Protein AF-A0A1X0YF39-F1 (afdb_monomer_lite)

Foldseek 3Di:
DVLVVVLVVVLVVCVVVVPPLSDWDAPDDVDTQQRVLSLVVVLHCLLCVLLVHSRLLSCLLRVVVVCVVPPPPDDDDPLLNVLSSVSSVLSSVQSVVCVVVVHNVSNNCSSPDPVCVVSSVVSNVSSVD

Sequence (129 aa):
MEIAMGLEYWTKINREEGKAWAKPKILRKKTFEPLPMAVGRFVGPAFTDYVGDLLKWSEKFWDAYNNLKHSPNFEYDSSDISILADSGALLLQGALLNRIAQNKSLMIELCDSHRTQRLKASVQDLLNR

Organism: Mycobacterium simiae (NCBI:txid1784)

Radius of gyration: 14.24 Å; chains: 1; bounding box: 39×26×34 Å

pLDDT: mean 95.2, std 3.17, range [82.06, 98.31]

Secondary structure (DSSP, 8-state):
-HHHHHHHHHHHHHHHTT-GGGSPPEEETTEEPPHHHHHHHHH-HHHHHHHS-HHHHHHHHHHHHHHHHH-TT----HHHHHHHHHHHHHHHHHHHHHHHHTSSHHHHHHHH-TTTHHHHHHHHHHHH-

Structure (mmCIF, N/CA/C/O backbone):
data_AF-A0A1X0YF39-F1
#
_entry.id   AF-A0A1X0YF39-F1
#
loop_
_atom_site.group_PDB
_atom_site.id
_atom_site.type_symbol
_atom_site.label_atom_id
_atom_site.label_alt_id
_atom_site.label_comp_id
_atom_site.label_asym_id
_atom_site.label_entity_id
_atom_site.label_seq_id
_atom_site.pdbx_PDB_ins_code
_atom_site.Cartn_x
_atom_site.Cartn_y
_atom_site.Cartn_z
_atom_site.occupancy
_atom_site.B_iso_or_equiv
_atom_site.auth_seq_id
_atom_site.auth_comp_id
_atom_site.auth_asym_id
_atom_site.auth_atom_id
_atom_site.pdbx_PDB_model_num
ATOM 1 N N . MET A 1 1 ? 4.138 9.135 -9.079 1.00 82.06 1 MET A N 1
ATOM 2 C CA . MET A 1 1 ? 4.564 8.793 -7.688 1.00 82.06 1 MET A CA 1
ATOM 3 C C . MET A 1 1 ? 4.100 9.821 -6.653 1.00 82.06 1 MET A C 1
ATOM 5 O O . MET A 1 1 ? 4.392 9.669 -5.472 1.00 82.06 1 MET A O 1
ATOM 9 N N . GLU A 1 2 ? 3.303 10.819 -7.042 1.00 88.06 2 GLU A N 1
ATOM 10 C CA . GLU A 1 2 ? 2.712 11.818 -6.141 1.00 88.06 2 GLU A CA 1
ATOM 11 C C . GLU A 1 2 ? 1.869 11.171 -5.029 1.00 88.06 2 GLU A C 1
ATOM 13 O O . GLU A 1 2 ? 1.786 11.680 -3.914 1.00 88.06 2 GLU A O 1
ATOM 18 N N . ILE A 1 3 ? 1.301 9.993 -5.297 1.00 94.38 3 ILE A N 1
ATOM 19 C CA . ILE A 1 3 ? 0.542 9.208 -4.322 1.00 94.38 3 ILE A CA 1
ATOM 20 C C . ILE A 1 3 ? 1.368 8.835 -3.085 1.00 94.38 3 ILE A C 1
ATOM 22 O O . ILE A 1 3 ? 0.833 8.826 -1.977 1.00 94.38 3 ILE A O 1
ATOM 26 N N . ALA A 1 4 ? 2.669 8.572 -3.240 1.00 94.06 4 ALA A N 1
ATOM 27 C CA . ALA A 1 4 ? 3.546 8.269 -2.112 1.00 94.06 4 ALA A CA 1
ATOM 28 C C . ALA A 1 4 ? 3.649 9.461 -1.149 1.00 94.06 4 ALA A C 1
ATOM 30 O O . ALA A 1 4 ? 3.558 9.277 0.063 1.00 94.06 4 ALA A O 1
ATOM 31 N N . MET A 1 5 ? 3.726 10.685 -1.687 1.00 94.81 5 MET A N 1
ATOM 32 C CA . MET A 1 5 ? 3.643 11.907 -0.882 1.00 94.81 5 MET A CA 1
ATOM 33 C C . MET A 1 5 ? 2.282 12.027 -0.200 1.00 94.81 5 MET A C 1
ATOM 35 O O . MET A 1 5 ? 2.216 12.346 0.983 1.00 94.81 5 MET A O 1
ATOM 39 N N . GLY A 1 6 ? 1.191 11.743 -0.918 1.00 95.38 6 GLY A N 1
ATOM 40 C CA . GLY A 1 6 ? -0.155 11.731 -0.340 1.00 95.38 6 GLY A CA 1
ATOM 41 C C . GLY A 1 6 ? -0.265 10.790 0.865 1.00 95.38 6 GLY A C 1
ATOM 42 O O . GLY A 1 6 ? -0.751 11.194 1.922 1.00 95.38 6 GLY A O 1
ATOM 43 N N . LEU A 1 7 ? 0.254 9.565 0.740 1.00 96.06 7 LEU A N 1
ATOM 44 C CA . LEU A 1 7 ? 0.335 8.591 1.833 1.00 96.06 7 LEU A CA 1
ATOM 45 C C . LEU A 1 7 ? 1.218 9.088 2.986 1.00 96.06 7 LEU A C 1
ATOM 47 O O . LEU A 1 7 ? 0.830 8.939 4.147 1.00 96.06 7 LEU A O 1
ATOM 51 N N . GLU A 1 8 ? 2.371 9.691 2.685 1.00 95.44 8 GLU A N 1
ATOM 52 C CA . GLU A 1 8 ? 3.290 10.259 3.677 1.00 95.44 8 GLU A CA 1
ATOM 53 C C . GLU A 1 8 ? 2.606 11.347 4.514 1.00 95.44 8 GLU A C 1
ATOM 55 O O . GLU A 1 8 ? 2.529 11.229 5.742 1.00 95.44 8 GLU A O 1
ATOM 60 N N . TYR A 1 9 ? 2.043 12.366 3.857 1.00 95.81 9 TYR A N 1
ATOM 61 C CA . TYR A 1 9 ? 1.336 13.463 4.516 1.00 95.81 9 TYR A CA 1
ATOM 62 C C . TYR A 1 9 ? 0.135 12.962 5.310 1.00 95.81 9 TYR A C 1
ATOM 64 O O . TYR A 1 9 ? -0.030 13.316 6.478 1.00 95.81 9 TYR A O 1
ATOM 72 N N . TRP A 1 10 ? -0.692 12.108 4.707 1.00 95.50 10 TRP A N 1
ATOM 73 C CA . TRP A 1 10 ? -1.894 11.610 5.360 1.00 95.50 10 TRP A CA 1
ATOM 74 C C . TRP A 1 10 ? -1.569 10.777 6.605 1.00 95.50 10 TRP A C 1
ATOM 76 O O . TRP A 1 10 ? -2.185 10.964 7.658 1.00 95.50 10 TRP A O 1
ATOM 86 N N . THR A 1 11 ? -0.555 9.912 6.529 1.00 96.12 11 THR A N 1
ATOM 87 C CA . THR A 1 11 ? -0.089 9.126 7.681 1.00 96.12 11 THR A CA 1
ATOM 88 C C . THR A 1 11 ? 0.492 10.027 8.766 1.00 96.12 11 THR A C 1
ATOM 90 O O . THR A 1 11 ? 0.213 9.817 9.947 1.00 96.12 11 THR A O 1
ATOM 93 N N . LYS A 1 12 ? 1.271 11.049 8.387 1.00 96.38 12 LYS A N 1
ATOM 94 C CA . LYS A 1 12 ? 1.857 12.012 9.326 1.00 96.38 12 LYS A CA 1
ATOM 95 C C . LYS A 1 12 ? 0.781 12.766 10.108 1.00 96.38 12 LYS A C 1
ATOM 97 O O . LYS A 1 12 ? 0.814 12.726 11.334 1.00 96.38 12 LYS A O 1
ATOM 102 N N . ILE A 1 13 ? -0.200 13.358 9.426 1.00 96.88 13 ILE A N 1
ATOM 103 C CA . ILE A 1 13 ? -1.290 14.110 10.073 1.00 96.88 13 ILE A CA 1
ATOM 104 C C . ILE A 1 13 ? -2.059 13.211 11.049 1.00 96.88 13 ILE A C 1
ATOM 106 O O . ILE A 1 13 ? -2.250 13.560 12.208 1.00 96.88 13 ILE A O 1
ATOM 110 N N . ASN A 1 14 ? -2.437 12.000 10.629 1.00 96.81 14 ASN A N 1
ATOM 111 C CA . ASN A 1 14 ? -3.162 11.080 11.513 1.00 96.81 14 ASN A CA 1
ATOM 112 C C . ASN A 1 14 ? -2.312 10.613 12.705 1.00 96.81 14 ASN A C 1
ATOM 114 O O . ASN A 1 14 ? -2.843 10.347 13.784 1.00 96.81 14 ASN A O 1
ATOM 118 N N . ARG A 1 15 ? -0.991 10.506 12.542 1.00 96.06 15 ARG A N 1
ATOM 119 C CA . ARG A 1 15 ? -0.083 10.210 13.653 1.00 96.06 15 ARG A CA 1
ATOM 120 C C . ARG A 1 15 ? -0.035 11.363 14.654 1.00 96.06 15 ARG A C 1
ATOM 122 O O . ARG A 1 15 ? -0.071 11.096 15.854 1.00 96.06 15 ARG A O 1
ATOM 129 N N . GLU A 1 16 ? 0.030 12.602 14.174 1.00 96.31 16 GLU A N 1
ATOM 130 C CA . GLU A 1 16 ? -0.002 13.822 14.995 1.00 96.31 16 GLU A CA 1
ATOM 131 C C . GLU A 1 16 ? -1.339 13.965 15.741 1.00 96.31 16 GLU A C 1
ATOM 133 O O . GLU A 1 16 ? -1.350 14.296 16.922 1.00 96.31 16 GLU A O 1
ATOM 138 N N . GLU A 1 17 ? -2.452 13.569 15.119 1.00 96.44 17 GLU A N 1
ATOM 139 C CA .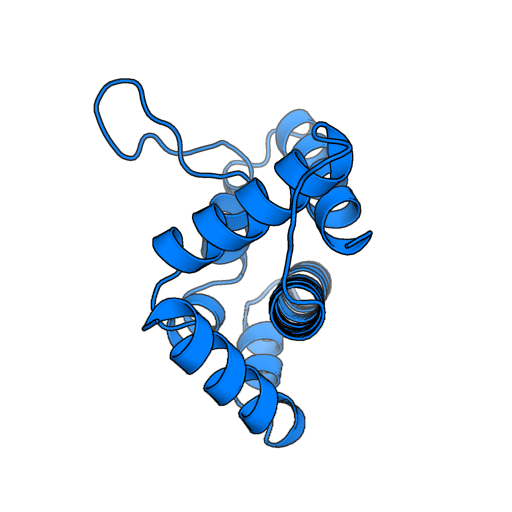 GLU A 1 17 ? -3.771 13.441 15.764 1.00 96.44 17 GLU A CA 1
ATOM 140 C C . GLU A 1 17 ? -3.884 12.244 16.737 1.00 96.44 17 GLU A C 1
ATOM 142 O O . GLU A 1 17 ? -4.956 11.960 17.278 1.00 96.44 17 GLU A O 1
ATOM 147 N N . GLY A 1 18 ? -2.806 11.484 16.942 1.00 95.56 18 GLY A N 1
ATOM 148 C CA . GLY A 1 18 ? -2.761 10.376 17.894 1.00 95.56 18 GLY A CA 1
ATOM 149 C C . GLY A 1 18 ? -3.447 9.089 17.428 1.00 95.56 18 GLY A C 1
ATOM 150 O O . GLY A 1 18 ? -3.645 8.181 18.242 1.00 95.56 18 GLY A O 1
ATOM 151 N N . LYS A 1 19 ? -3.786 8.945 16.138 1.00 96.25 19 LYS A N 1
ATOM 152 C CA . LYS A 1 19 ? -4.430 7.727 15.622 1.00 96.25 19 LYS A CA 1
ATOM 153 C C . LYS A 1 19 ? -3.485 6.531 15.738 1.00 96.25 19 LYS A C 1
ATOM 155 O O . LYS A 1 19 ? -2.405 6.499 15.150 1.00 96.25 19 LYS A O 1
ATOM 160 N N . ALA A 1 20 ? -3.917 5.504 16.471 1.00 94.25 20 ALA A N 1
ATOM 161 C CA . ALA A 1 20 ? -3.096 4.327 16.757 1.00 94.25 20 ALA A CA 1
ATOM 162 C C . ALA A 1 20 ? -2.647 3.575 15.493 1.00 94.25 20 ALA A C 1
ATOM 164 O O . ALA A 1 20 ? -1.534 3.057 15.453 1.00 94.25 20 ALA A O 1
ATOM 165 N N . TRP A 1 21 ? -3.481 3.539 14.449 1.00 94.38 21 TRP A N 1
ATOM 166 C CA . TRP A 1 21 ? -3.167 2.825 13.211 1.00 94.38 21 TRP A CA 1
ATOM 167 C C . TRP A 1 21 ? -1.963 3.418 12.460 1.00 94.38 21 TRP A C 1
ATOM 169 O O . TRP A 1 21 ? -1.223 2.656 11.839 1.00 94.38 21 TRP A O 1
ATOM 179 N N . ALA A 1 22 ? -1.746 4.737 12.565 1.00 96.06 22 ALA A N 1
ATOM 180 C CA . ALA A 1 22 ? -0.710 5.496 11.854 1.00 96.06 22 ALA A CA 1
ATOM 181 C C . ALA A 1 22 ? 0.669 5.452 12.542 1.00 96.06 22 ALA A C 1
ATOM 183 O O . ALA A 1 22 ? 1.669 5.970 12.021 1.00 96.06 22 ALA A O 1
ATOM 184 N N . LYS A 1 23 ? 0.738 4.860 13.741 1.00 93.94 23 LYS A N 1
ATOM 185 C CA . LYS A 1 23 ? 1.998 4.635 14.450 1.00 93.94 23 LYS A CA 1
ATOM 186 C C . LYS A 1 23 ? 2.726 3.441 13.817 1.00 93.94 23 LYS A C 1
ATOM 188 O O . LYS A 1 23 ? 2.094 2.399 13.626 1.00 93.94 23 LYS A O 1
ATOM 193 N N . PRO A 1 24 ? 4.027 3.575 13.507 1.00 89.69 24 PRO A N 1
ATOM 194 C CA . PRO A 1 24 ? 4.788 2.493 12.907 1.00 89.69 24 PRO A CA 1
ATOM 195 C C . PRO A 1 24 ? 4.944 1.354 13.914 1.00 89.69 24 PRO A C 1
ATOM 197 O O . PRO A 1 24 ? 5.267 1.579 15.084 1.00 89.69 24 PRO A O 1
ATOM 200 N N . LYS A 1 25 ? 4.726 0.124 13.457 1.00 93.38 25 LYS A N 1
ATOM 201 C CA . LYS A 1 25 ? 5.033 -1.079 14.234 1.00 93.38 25 LYS A CA 1
ATOM 202 C C . LYS A 1 25 ? 6.499 -1.478 14.075 1.00 93.38 25 LYS A C 1
ATOM 204 O O . LYS A 1 25 ? 7.125 -1.217 13.052 1.00 93.38 25 LYS A O 1
ATOM 209 N N . ILE A 1 26 ? 7.041 -2.122 15.105 1.00 92.38 26 ILE A N 1
ATOM 210 C CA . ILE A 1 26 ? 8.374 -2.732 15.071 1.00 92.38 26 ILE A CA 1
ATOM 211 C C . ILE A 1 26 ? 8.235 -4.109 14.414 1.00 92.38 26 ILE A C 1
ATOM 213 O O . ILE A 1 26 ? 7.464 -4.932 14.901 1.00 92.38 26 ILE A O 1
ATOM 217 N N . LEU A 1 27 ? 8.974 -4.354 13.328 1.00 89.44 27 LEU A N 1
ATOM 218 C CA . LEU A 1 27 ? 8.989 -5.647 12.628 1.00 89.44 27 LEU A CA 1
ATOM 219 C C . LEU A 1 27 ? 10.035 -6.600 13.215 1.00 89.44 27 LEU A C 1
ATOM 221 O O . LEU A 1 27 ? 9.775 -7.778 13.432 1.00 89.44 27 LEU A O 1
ATOM 225 N N . ARG A 1 28 ? 11.230 -6.075 13.491 1.00 88.31 28 ARG A N 1
ATOM 226 C CA . ARG A 1 28 ? 12.355 -6.791 14.111 1.00 88.31 28 ARG A CA 1
ATOM 227 C C 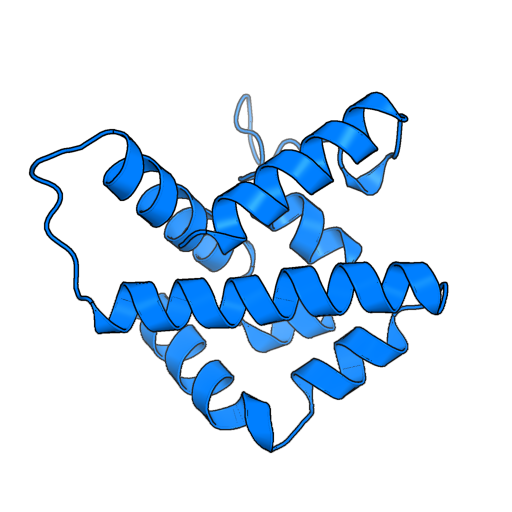. ARG A 1 28 ? 13.150 -5.829 14.983 1.00 88.31 28 ARG A C 1
ATOM 229 O O . ARG A 1 28 ? 12.913 -4.622 14.951 1.00 88.31 28 ARG A O 1
ATOM 236 N N . LYS A 1 29 ? 14.097 -6.340 15.775 1.00 89.44 29 LYS A N 1
ATOM 237 C CA . LYS A 1 29 ? 14.912 -5.531 16.699 1.00 89.44 29 LYS A CA 1
ATOM 238 C C . LYS A 1 29 ? 15.464 -4.282 15.992 1.00 89.44 29 LYS A C 1
ATOM 240 O O . LYS A 1 29 ? 16.318 -4.396 15.122 1.00 89.44 29 LYS A O 1
ATOM 245 N N . LYS A 1 30 ? 14.984 -3.101 16.408 1.00 83.31 30 LYS A N 1
ATOM 246 C CA . LYS A 1 30 ? 15.344 -1.773 15.868 1.00 83.31 30 LYS A CA 1
ATOM 247 C C . LYS A 1 30 ? 14.968 -1.514 14.393 1.00 83.31 30 LYS A C 1
ATOM 249 O O . LYS A 1 30 ? 15.499 -0.582 13.802 1.00 83.31 30 LYS A O 1
ATOM 254 N N . THR A 1 31 ? 14.051 -2.276 13.797 1.00 89.50 31 THR A N 1
ATOM 255 C CA . THR A 1 31 ? 13.523 -2.004 12.448 1.00 89.50 31 THR A CA 1
ATOM 256 C C . THR A 1 31 ? 12.019 -1.773 12.517 1.00 89.50 31 THR A C 1
ATOM 258 O O . THR A 1 31 ? 11.274 -2.626 13.006 1.00 89.50 31 THR A O 1
ATOM 261 N N . PHE A 1 32 ? 11.586 -0.619 12.021 1.00 92.19 32 PHE A N 1
ATOM 262 C CA . PHE A 1 32 ? 10.177 -0.266 11.885 1.00 92.19 32 PHE A CA 1
ATOM 263 C C . PHE A 1 32 ? 9.638 -0.700 10.525 1.00 92.19 32 PHE A C 1
ATOM 265 O O . PHE A 1 32 ? 10.400 -0.853 9.574 1.00 92.19 32 PHE A O 1
ATOM 272 N N . GLU A 1 33 ? 8.325 -0.887 10.444 1.00 93.69 33 GLU A N 1
ATOM 273 C CA . GLU A 1 33 ? 7.653 -1.099 9.166 1.00 93.69 33 GLU A CA 1
ATOM 274 C C . GLU A 1 33 ? 7.805 0.120 8.235 1.00 93.69 33 GLU A C 1
ATOM 276 O O . GLU A 1 33 ? 7.825 1.259 8.723 1.00 93.69 33 GLU A O 1
ATOM 281 N N . PRO A 1 34 ? 7.878 -0.088 6.906 1.00 94.31 34 PRO A N 1
ATOM 282 C CA . PRO A 1 34 ? 7.807 1.009 5.948 1.00 94.31 34 PRO A CA 1
ATOM 283 C C . PRO A 1 34 ? 6.493 1.783 6.102 1.00 94.31 34 PRO A C 1
ATOM 285 O O . PRO A 1 34 ? 5.454 1.205 6.431 1.00 94.31 34 PRO A O 1
ATOM 288 N N . LEU A 1 35 ? 6.505 3.090 5.824 1.00 94.44 35 LEU A N 1
ATOM 289 C CA . LEU A 1 35 ? 5.333 3.955 6.017 1.00 94.44 35 LEU A CA 1
ATOM 290 C C . LEU A 1 35 ? 4.050 3.428 5.336 1.00 94.44 35 LEU A C 1
ATOM 292 O O . LEU A 1 35 ? 3.015 3.398 6.010 1.00 94.44 35 LEU A O 1
ATOM 296 N N . PRO A 1 36 ? 4.077 2.956 4.070 1.00 96.19 36 PRO A N 1
ATOM 297 C CA . PRO A 1 36 ? 2.879 2.442 3.400 1.00 96.19 36 PRO A CA 1
ATOM 298 C C . PRO A 1 36 ? 2.261 1.225 4.099 1.00 96.19 36 PRO A C 1
ATOM 300 O O . PRO A 1 36 ? 1.042 1.043 4.055 1.00 96.19 36 PRO A O 1
ATOM 303 N N . MET A 1 37 ? 3.067 0.430 4.811 1.00 96.75 37 MET A N 1
ATOM 304 C CA . MET A 1 37 ? 2.600 -0.769 5.509 1.00 96.75 37 MET A CA 1
ATOM 305 C C . MET A 1 37 ? 1.597 -0.423 6.612 1.00 96.75 37 MET A C 1
ATOM 307 O O . MET A 1 37 ? 0.610 -1.137 6.799 1.00 96.75 37 MET A O 1
ATOM 311 N N . ALA A 1 38 ? 1.790 0.704 7.306 1.00 96.56 38 ALA A N 1
ATOM 312 C CA . ALA A 1 38 ? 0.848 1.169 8.321 1.00 96.56 38 ALA A CA 1
ATOM 313 C C . ALA A 1 38 ? -0.550 1.421 7.729 1.00 96.56 38 ALA A C 1
ATOM 315 O O . ALA A 1 38 ? -1.557 1.037 8.334 1.00 96.56 38 ALA A O 1
ATOM 316 N N . VAL A 1 39 ? -0.607 2.006 6.526 1.00 97.00 39 VAL A N 1
ATOM 317 C CA . VAL A 1 39 ? -1.858 2.242 5.793 1.00 97.00 39 VAL A CA 1
ATOM 318 C C . VAL A 1 39 ? -2.449 0.924 5.293 1.00 97.00 39 VAL A C 1
ATOM 320 O O . VAL A 1 39 ? -3.636 0.684 5.499 1.00 97.00 39 VAL A O 1
ATOM 323 N N . GLY A 1 40 ? -1.631 0.024 4.739 1.00 96.94 40 GLY A N 1
ATOM 324 C CA . GLY A 1 40 ? -2.062 -1.321 4.333 1.00 96.94 40 GLY A CA 1
ATOM 325 C C . GLY A 1 40 ? -2.743 -2.094 5.467 1.00 96.94 40 GLY A C 1
ATOM 326 O O . GLY A 1 40 ? -3.855 -2.598 5.322 1.00 96.94 40 GLY A O 1
ATOM 327 N N . ARG A 1 41 ? -2.143 -2.092 6.664 1.00 95.44 41 ARG A N 1
ATOM 328 C CA . ARG A 1 41 ? -2.761 -2.698 7.855 1.00 95.44 41 ARG A CA 1
ATOM 329 C C . ARG A 1 41 ? -4.067 -2.011 8.262 1.00 95.44 41 ARG A C 1
ATOM 331 O O . ARG A 1 41 ? -4.967 -2.673 8.782 1.00 95.44 41 ARG A O 1
ATOM 338 N N . PHE A 1 42 ? -4.146 -0.689 8.110 1.00 95.81 42 PHE A N 1
ATOM 339 C CA . PHE A 1 42 ? -5.329 0.089 8.471 1.00 95.81 42 PHE A CA 1
ATOM 340 C C . PHE A 1 42 ? -6.525 -0.258 7.577 1.00 95.81 42 PHE A C 1
ATOM 342 O O . PHE A 1 42 ? -7.608 -0.540 8.101 1.00 95.81 42 PHE A O 1
ATOM 349 N N . VAL A 1 43 ? -6.326 -0.310 6.255 1.00 96.19 43 VAL A N 1
ATOM 350 C CA . VAL A 1 43 ? -7.409 -0.604 5.300 1.00 96.19 43 VAL A CA 1
ATOM 351 C C . VAL A 1 43 ? -7.916 -2.043 5.397 1.00 96.19 43 VAL A C 1
ATOM 353 O O . VAL A 1 43 ? -9.084 -2.295 5.112 1.00 96.19 43 VAL A O 1
ATOM 356 N N . GLY A 1 44 ? -7.092 -2.960 5.913 1.00 94.69 44 GLY A N 1
ATOM 357 C CA . GLY A 1 44 ? -7.471 -4.336 6.221 1.00 94.69 44 GLY A CA 1
ATOM 358 C C . GLY A 1 44 ? -6.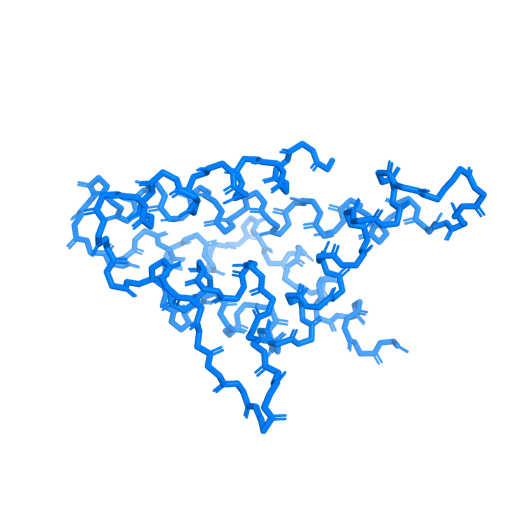896 -5.376 5.255 1.00 94.69 44 GLY A C 1
ATOM 359 O O . GLY A 1 44 ? -6.136 -5.028 4.355 1.00 94.69 44 GLY A O 1
ATOM 360 N N . PRO A 1 45 ? -7.244 -6.661 5.461 1.00 96.94 45 PRO A N 1
ATOM 361 C CA . PRO A 1 45 ? -6.594 -7.781 4.778 1.00 96.94 45 PRO A CA 1
ATOM 362 C C . PRO A 1 45 ? -6.821 -7.795 3.264 1.00 96.94 45 PRO A C 1
ATOM 364 O O . PRO A 1 45 ? -5.926 -8.217 2.550 1.00 96.94 45 PRO A O 1
ATOM 367 N N . ALA A 1 46 ? -7.933 -7.238 2.768 1.00 97.94 46 ALA A N 1
ATOM 368 C CA . ALA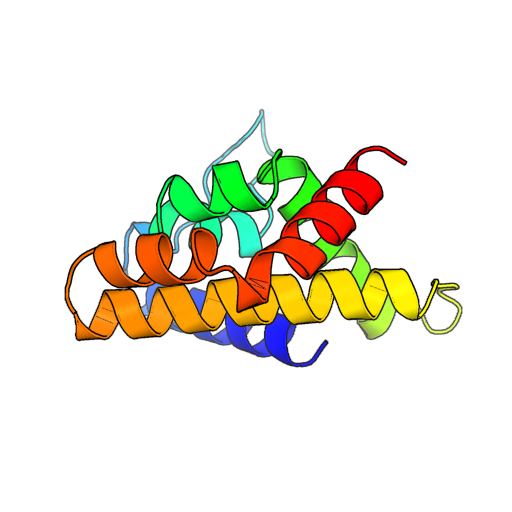 A 1 46 ? -8.232 -7.197 1.335 1.00 97.94 46 ALA A CA 1
ATOM 369 C C . ALA A 1 46 ? -7.087 -6.606 0.497 1.00 97.94 46 ALA A C 1
ATOM 371 O O . ALA A 1 46 ? -6.764 -7.131 -0.564 1.00 97.94 46 ALA A O 1
ATOM 372 N N . PHE A 1 47 ? -6.417 -5.558 0.994 1.00 98.31 47 PHE A N 1
ATOM 373 C CA . PHE A 1 47 ? -5.262 -5.006 0.290 1.00 98.31 47 PHE A CA 1
ATOM 374 C C . PHE A 1 47 ? -4.043 -5.924 0.350 1.00 98.31 47 PHE A C 1
ATOM 376 O O . PHE A 1 47 ? -3.350 -6.075 -0.649 1.00 98.31 47 PHE A O 1
ATOM 383 N N . THR A 1 48 ? -3.784 -6.537 1.507 1.00 97.75 48 THR A N 1
ATOM 384 C CA . THR A 1 48 ? -2.703 -7.518 1.667 1.00 97.75 48 THR A CA 1
ATOM 385 C C . THR A 1 48 ? -2.878 -8.670 0.684 1.00 97.75 48 THR A C 1
ATOM 387 O O . THR A 1 48 ? -1.940 -8.995 -0.033 1.00 97.75 48 THR A O 1
ATOM 390 N N . ASP A 1 49 ? -4.086 -9.223 0.589 1.00 97.50 49 ASP A N 1
ATOM 391 C CA . ASP A 1 49 ? -4.408 -10.328 -0.318 1.00 97.50 49 ASP A CA 1
ATOM 392 C C . ASP A 1 49 ? -4.336 -9.888 -1.788 1.00 97.50 49 ASP A C 1
ATOM 394 O O . ASP A 1 49 ? -3.945 -10.652 -2.674 1.00 97.50 49 ASP A O 1
ATOM 398 N N . TYR A 1 50 ? -4.686 -8.629 -2.059 1.00 98.12 50 TYR A N 1
ATOM 399 C CA . TYR A 1 50 ? -4.559 -8.029 -3.379 1.00 98.12 50 TYR A CA 1
ATOM 400 C C . TYR A 1 50 ? -3.090 -7.936 -3.810 1.00 98.12 50 TYR A C 1
ATOM 402 O O . TYR A 1 50 ? -2.741 -8.423 -4.883 1.00 98.12 50 TYR A O 1
ATOM 410 N N . VAL A 1 51 ? -2.206 -7.377 -2.979 1.00 97.94 51 VAL A N 1
ATOM 411 C CA . VAL A 1 51 ? -0.780 -7.248 -3.331 1.00 97.94 51 VAL A CA 1
ATOM 412 C C . VAL A 1 51 ? 0.012 -8.546 -3.146 1.00 97.94 51 VAL A C 1
ATOM 414 O O . VAL A 1 51 ? 1.102 -8.675 -3.686 1.00 97.94 51 VAL A O 1
ATOM 417 N N . GLY A 1 52 ? -0.524 -9.525 -2.417 1.00 97.06 52 GLY A N 1
ATOM 418 C CA . GLY A 1 52 ? 0.110 -10.813 -2.128 1.00 97.06 52 GLY A CA 1
ATOM 419 C C . GLY A 1 52 ? 1.027 -10.768 -0.903 1.00 97.06 52 GLY A C 1
ATOM 420 O O . GLY A 1 52 ? 0.824 -11.523 0.044 1.00 97.06 52 GLY A O 1
ATOM 421 N N . ASP A 1 53 ? 2.007 -9.862 -0.885 1.00 96.81 53 ASP A N 1
ATOM 422 C CA . ASP A 1 53 ? 2.903 -9.653 0.261 1.00 96.81 53 ASP A CA 1
ATOM 423 C C . ASP A 1 53 ? 2.990 -8.163 0.599 1.00 96.81 53 ASP A C 1
ATOM 425 O O . ASP A 1 53 ? 3.647 -7.375 -0.088 1.00 96.81 53 ASP A O 1
ATOM 429 N N . LEU A 1 54 ? 2.307 -7.767 1.677 1.00 97.50 54 LEU A N 1
ATOM 430 C CA . LEU A 1 54 ? 2.233 -6.365 2.078 1.00 97.50 54 LEU A CA 1
ATOM 431 C C . LEU A 1 54 ? 3.599 -5.792 2.472 1.00 97.50 54 LEU A C 1
ATOM 433 O O . LEU A 1 54 ? 3.835 -4.608 2.226 1.00 97.50 54 LEU A O 1
ATOM 437 N N . LEU A 1 55 ? 4.481 -6.581 3.093 1.00 96.19 55 LEU A N 1
ATOM 438 C CA . LEU A 1 55 ? 5.791 -6.086 3.515 1.00 96.19 55 LEU A CA 1
ATOM 439 C C . LEU A 1 55 ? 6.657 -5.816 2.287 1.00 96.19 55 LEU A C 1
ATOM 441 O O . LEU A 1 55 ? 7.109 -4.685 2.118 1.00 96.19 55 LEU A O 1
ATOM 445 N N . LYS A 1 56 ? 6.789 -6.805 1.394 1.00 97.25 56 LYS A N 1
ATOM 446 C CA . LYS A 1 56 ? 7.551 -6.650 0.145 1.00 97.25 56 LYS A CA 1
ATOM 447 C C . LYS A 1 56 ? 7.023 -5.505 -0.706 1.00 97.25 56 LYS A C 1
ATOM 449 O O . LYS A 1 56 ? 7.802 -4.697 -1.205 1.00 97.25 56 LYS A O 1
ATOM 454 N N . TRP A 1 57 ? 5.700 -5.406 -0.850 1.00 98.19 57 TRP A N 1
ATOM 455 C CA . TRP A 1 57 ? 5.082 -4.301 -1.576 1.00 98.19 57 TRP A CA 1
ATOM 456 C C . TRP A 1 57 ? 5.431 -2.952 -0.946 1.00 98.19 57 TRP A C 1
ATOM 458 O O . TRP A 1 57 ? 5.824 -2.025 -1.651 1.00 98.19 57 TRP A O 1
ATOM 468 N N . SER A 1 58 ? 5.326 -2.845 0.382 1.00 97.69 58 SER A N 1
ATOM 469 C CA . SER A 1 58 ? 5.581 -1.591 1.093 1.00 97.69 58 SER A CA 1
ATOM 470 C C . SER A 1 58 ? 7.044 -1.168 1.007 1.00 97.69 58 SER A C 1
ATOM 472 O O . SER A 1 58 ? 7.306 0.021 0.854 1.00 97.69 58 SER A O 1
ATOM 474 N N . GLU A 1 59 ? 7.983 -2.113 1.089 1.00 96.44 59 GLU A N 1
ATOM 475 C CA . GLU A 1 59 ? 9.415 -1.865 0.886 1.00 96.44 59 GLU A CA 1
ATOM 476 C C . GLU A 1 59 ? 9.670 -1.386 -0.547 1.00 96.44 59 GLU A C 1
ATOM 478 O O . GLU A 1 59 ? 10.149 -0.271 -0.735 1.00 96.44 59 GLU A O 1
ATOM 483 N N . LYS A 1 60 ? 9.225 -2.141 -1.563 1.00 96.69 60 LYS A N 1
ATOM 484 C CA . LYS A 1 60 ? 9.446 -1.793 -2.978 1.00 96.69 60 LYS A CA 1
ATOM 485 C C . LYS A 1 60 ? 8.829 -0.441 -3.348 1.00 96.69 60 LYS A C 1
ATOM 487 O O . LYS A 1 60 ? 9.466 0.361 -4.027 1.00 96.69 60 LYS A O 1
ATOM 492 N N . PHE A 1 61 ? 7.611 -0.162 -2.880 1.00 97.38 61 PHE A N 1
ATOM 493 C CA . PHE A 1 61 ? 6.936 1.120 -3.092 1.00 97.38 61 PHE A CA 1
ATOM 494 C C . PHE A 1 61 ? 7.697 2.277 -2.438 1.00 97.38 61 PHE A C 1
ATOM 496 O O . PHE A 1 61 ? 7.910 3.322 -3.059 1.00 97.38 61 PHE A O 1
ATOM 503 N N . TRP A 1 62 ? 8.092 2.106 -1.174 1.00 96.12 62 TRP A N 1
ATOM 504 C CA . TRP A 1 62 ? 8.736 3.166 -0.405 1.00 96.12 62 TRP A CA 1
ATOM 505 C C . TRP A 1 62 ? 10.157 3.444 -0.893 1.00 96.12 62 TRP A C 1
ATOM 507 O O . TRP A 1 62 ? 10.547 4.604 -1.020 1.00 96.12 62 TRP A O 1
ATOM 517 N N . ASP A 1 63 ? 10.903 2.402 -1.245 1.00 94.81 63 ASP A N 1
ATOM 518 C CA . ASP A 1 63 ? 12.250 2.520 -1.795 1.00 94.81 63 ASP A CA 1
ATOM 519 C C . ASP A 1 63 ? 12.225 3.171 -3.177 1.00 94.81 63 ASP A C 1
ATOM 521 O O . ASP A 1 63 ? 13.006 4.087 -3.427 1.00 94.81 63 ASP A O 1
ATOM 525 N N . ALA A 1 64 ? 11.283 2.792 -4.050 1.00 95.00 64 ALA A N 1
ATOM 526 C CA . ALA A 1 64 ? 11.098 3.452 -5.342 1.00 95.00 64 ALA A CA 1
ATOM 527 C C . ALA A 1 64 ? 10.829 4.956 -5.177 1.00 95.00 64 ALA A C 1
ATOM 529 O O . ALA A 1 64 ? 11.450 5.775 -5.855 1.00 95.00 64 ALA A O 1
ATOM 530 N N . TYR A 1 65 ? 9.949 5.337 -4.244 1.00 94.94 65 TYR A N 1
ATOM 531 C CA . TYR A 1 65 ? 9.679 6.744 -3.945 1.00 94.94 65 TYR A CA 1
ATOM 532 C C . TYR A 1 65 ? 10.931 7.485 -3.457 1.00 94.94 65 TYR A C 1
ATOM 534 O O . TYR A 1 65 ? 11.264 8.549 -3.982 1.00 94.94 65 TYR A O 1
ATOM 542 N N . ASN A 1 66 ? 11.635 6.926 -2.470 1.00 94.25 66 ASN A N 1
ATOM 543 C CA . ASN A 1 66 ? 12.807 7.569 -1.879 1.00 94.25 66 ASN A CA 1
ATOM 544 C C . ASN A 1 66 ? 13.962 7.684 -2.876 1.00 94.25 66 ASN A C 1
ATOM 546 O O . ASN A 1 66 ? 14.607 8.729 -2.931 1.00 94.25 66 ASN A O 1
ATOM 550 N N . ASN A 1 67 ? 14.194 6.656 -3.692 1.00 94.25 67 ASN A N 1
ATOM 551 C CA . ASN A 1 67 ? 15.222 6.692 -4.725 1.00 94.25 67 ASN A CA 1
ATOM 552 C C . ASN A 1 67 ? 14.900 7.742 -5.791 1.00 94.25 67 ASN A C 1
ATOM 554 O O . ASN A 1 67 ? 15.757 8.562 -6.099 1.00 94.25 67 ASN A O 1
ATOM 558 N N . LEU A 1 68 ? 13.657 7.811 -6.278 1.00 92.25 68 LEU A N 1
ATOM 559 C CA . LEU A 1 68 ? 13.246 8.862 -7.218 1.00 92.25 68 LEU A CA 1
ATOM 560 C C . LEU A 1 68 ? 13.404 10.274 -6.633 1.00 92.25 68 LEU A C 1
ATOM 562 O O . LEU A 1 68 ? 13.701 11.220 -7.358 1.00 92.25 68 LEU A O 1
ATOM 566 N N . LYS A 1 69 ? 13.204 10.426 -5.321 1.00 88.75 69 LYS A N 1
ATOM 567 C CA . LYS A 1 69 ? 13.307 11.710 -4.617 1.00 88.75 69 LYS A CA 1
ATOM 568 C C . LYS A 1 69 ? 14.748 12.145 -4.349 1.00 88.75 69 LYS A C 1
ATOM 570 O O . LYS A 1 69 ? 15.018 13.344 -4.317 1.00 88.75 69 LYS A O 1
ATOM 575 N N . HIS A 1 70 ? 15.650 11.201 -4.094 1.00 91.12 70 HIS A N 1
ATOM 576 C CA . HIS A 1 70 ? 16.971 11.494 -3.530 1.00 91.12 70 HIS A CA 1
ATOM 577 C C . HIS A 1 70 ? 18.154 11.059 -4.402 1.00 91.12 70 HIS A C 1
ATOM 579 O O . HIS A 1 70 ? 19.268 11.516 -4.152 1.00 91.12 70 HIS A O 1
ATOM 585 N N . SER A 1 71 ? 17.931 10.237 -5.427 1.00 91.38 71 SER A N 1
ATOM 586 C CA . SER A 1 71 ? 18.984 9.652 -6.258 1.00 91.38 71 SER A CA 1
ATOM 587 C C . SER A 1 71 ? 18.824 10.080 -7.724 1.00 91.38 71 SER A C 1
ATOM 589 O O . SER A 1 71 ? 18.071 9.450 -8.464 1.00 91.38 71 SER A O 1
ATOM 591 N N . PRO A 1 72 ? 19.560 11.111 -8.189 1.00 83.94 72 PRO A N 1
ATOM 592 C CA . PRO A 1 72 ? 19.445 11.618 -9.563 1.00 83.94 72 PRO A CA 1
ATOM 593 C C . PRO A 1 72 ? 19.736 10.581 -10.657 1.00 83.94 72 PRO A C 1
ATOM 595 O O . PRO A 1 72 ? 19.187 10.676 -11.747 1.00 83.94 72 PRO A O 1
ATOM 598 N N . ASN A 1 73 ? 20.585 9.594 -10.356 1.00 90.12 73 ASN A N 1
ATOM 599 C CA . ASN A 1 73 ? 21.009 8.549 -11.294 1.00 90.12 73 ASN A CA 1
ATOM 600 C C . ASN A 1 73 ? 20.280 7.217 -11.062 1.00 90.12 73 ASN A C 1
ATOM 602 O O . ASN A 1 73 ? 20.771 6.171 -11.475 1.00 90.12 73 ASN A O 1
ATOM 606 N N . PHE A 1 74 ? 19.169 7.218 -10.323 1.00 90.44 74 PHE A N 1
ATOM 607 C CA . PHE A 1 74 ? 18.404 5.997 -10.112 1.00 90.44 74 PHE A CA 1
ATOM 608 C C . PHE A 1 74 ? 17.789 5.537 -11.434 1.00 90.44 74 PHE A C 1
ATOM 610 O O . PHE A 1 74 ? 16.921 6.209 -11.988 1.00 90.44 74 PHE A O 1
ATOM 617 N N . GLU A 1 75 ? 18.247 4.393 -11.933 1.00 89.88 75 GLU A N 1
ATOM 618 C CA . GLU A 1 75 ? 17.636 3.719 -13.073 1.00 89.88 75 GLU A CA 1
ATOM 619 C C . GLU A 1 75 ? 16.406 2.940 -12.606 1.00 89.88 75 GLU A C 1
ATOM 621 O O . GLU A 1 75 ? 16.441 2.232 -11.598 1.00 89.88 75 GLU A O 1
ATOM 626 N N . TYR A 1 76 ? 15.305 3.075 -13.339 1.00 89.38 76 TYR A N 1
ATOM 627 C CA . TYR A 1 76 ? 14.054 2.403 -13.017 1.00 89.38 76 TYR A CA 1
ATOM 628 C C . TYR A 1 76 ? 13.299 2.012 -14.280 1.00 89.38 76 TYR A C 1
ATOM 630 O O . TYR A 1 76 ? 13.327 2.717 -15.290 1.00 89.38 76 TYR A O 1
ATOM 638 N N . ASP A 1 77 ? 12.560 0.908 -14.192 1.00 93.12 77 ASP A N 1
ATOM 639 C CA . ASP A 1 77 ? 11.560 0.573 -15.196 1.00 93.12 77 ASP A CA 1
ATOM 640 C C . ASP A 1 77 ? 10.312 1.440 -14.968 1.00 93.12 77 ASP A C 1
ATOM 642 O O . ASP A 1 77 ? 9.672 1.401 -13.914 1.00 93.12 77 ASP A O 1
ATOM 646 N N . SER A 1 78 ? 9.959 2.243 -15.971 1.00 93.12 78 SER A N 1
ATOM 647 C CA . SER A 1 78 ? 8.754 3.077 -15.948 1.00 93.12 78 SER A CA 1
ATOM 648 C C . SER A 1 78 ? 7.465 2.278 -15.702 1.00 93.12 78 SER A C 1
ATOM 650 O O . SER A 1 78 ? 6.559 2.773 -15.029 1.00 93.12 78 SER A O 1
ATOM 652 N N . SER A 1 79 ? 7.394 1.033 -16.183 1.00 95.69 79 SER A N 1
ATOM 653 C CA . SER A 1 79 ? 6.264 0.133 -15.967 1.00 95.69 79 SER A CA 1
ATOM 654 C C . SER A 1 79 ? 6.162 -0.275 -14.499 1.00 95.69 79 SER A C 1
ATOM 656 O O . SER A 1 79 ? 5.076 -0.213 -13.923 1.00 95.69 79 SER A O 1
ATOM 658 N N . ASP A 1 80 ? 7.282 -0.630 -13.866 1.00 96.25 80 ASP A N 1
ATOM 659 C CA . ASP A 1 80 ? 7.321 -0.980 -12.442 1.00 96.25 80 ASP A CA 1
ATOM 660 C C . ASP A 1 80 ? 6.857 0.195 -11.576 1.00 96.25 80 ASP A C 1
ATOM 662 O O . ASP A 1 80 ? 6.053 0.023 -10.656 1.00 96.25 80 ASP A O 1
ATOM 666 N N . ILE A 1 81 ? 7.321 1.406 -11.899 1.00 96.31 81 ILE A N 1
ATOM 667 C CA . ILE A 1 81 ? 6.903 2.626 -11.202 1.00 96.31 81 ILE A CA 1
ATOM 668 C C . ILE A 1 81 ? 5.408 2.892 -11.393 1.00 96.31 81 ILE A C 1
ATOM 670 O O . ILE A 1 81 ? 4.741 3.253 -10.423 1.00 96.31 81 ILE A O 1
ATOM 674 N N . SER A 1 82 ? 4.862 2.686 -12.596 1.00 96.38 82 SER A N 1
ATOM 675 C CA . SER A 1 82 ? 3.420 2.825 -12.842 1.00 96.38 82 SER A CA 1
ATOM 676 C C . SER A 1 82 ? 2.612 1.838 -12.000 1.00 96.38 82 SER A C 1
ATOM 678 O O . SER A 1 82 ? 1.679 2.242 -11.315 1.00 96.38 82 SER A O 1
ATOM 680 N N . ILE A 1 83 ? 3.010 0.562 -11.968 1.00 97.94 83 ILE A N 1
ATOM 681 C CA . ILE A 1 83 ? 2.335 -0.489 -11.187 1.00 97.94 83 ILE A CA 1
ATOM 682 C C . ILE A 1 83 ? 2.332 -0.144 -9.689 1.00 97.94 83 ILE A C 1
ATOM 684 O O . ILE A 1 83 ? 1.307 -0.270 -9.006 1.00 97.94 83 ILE A O 1
ATOM 688 N N . LEU A 1 84 ? 3.469 0.316 -9.161 1.00 97.94 84 LEU A N 1
ATOM 689 C CA . LEU A 1 84 ? 3.578 0.760 -7.770 1.00 97.94 84 LEU A CA 1
ATOM 690 C C . LEU A 1 84 ? 2.710 1.996 -7.507 1.00 97.94 84 LEU A C 1
ATOM 692 O O . LEU A 1 84 ? 1.981 2.026 -6.517 1.00 97.94 84 LEU A O 1
ATOM 696 N N . ALA A 1 85 ? 2.738 2.992 -8.393 1.00 97.31 85 ALA A N 1
ATOM 697 C CA . ALA A 1 85 ? 1.941 4.206 -8.251 1.00 97.31 85 ALA A CA 1
ATOM 698 C C . ALA A 1 85 ? 0.431 3.911 -8.260 1.00 97.31 85 ALA A C 1
ATOM 700 O O . ALA A 1 85 ? -0.280 4.387 -7.373 1.00 97.31 85 ALA A O 1
ATOM 701 N N . ASP A 1 86 ? -0.041 3.086 -9.196 1.00 97.81 86 ASP A N 1
ATOM 702 C CA . ASP A 1 86 ? -1.456 2.731 -9.339 1.00 97.81 86 ASP A CA 1
ATOM 703 C C . ASP A 1 86 ? -1.954 1.892 -8.154 1.00 97.81 86 ASP A C 1
ATO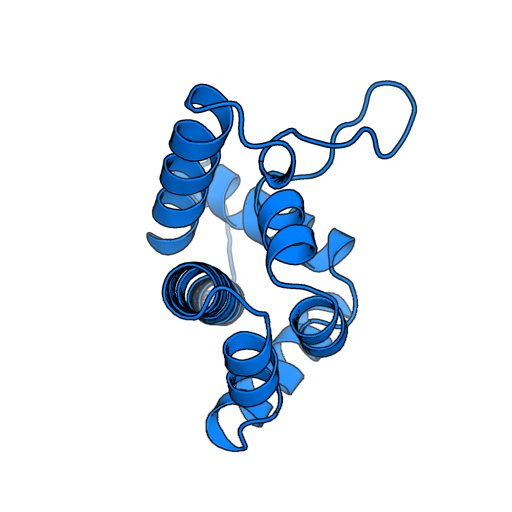M 705 O O . ASP A 1 86 ? -3.038 2.128 -7.616 1.00 97.81 86 ASP A O 1
ATOM 709 N N . SER A 1 87 ? -1.144 0.941 -7.674 1.00 98.06 87 SER A N 1
ATOM 710 C CA . SER A 1 87 ? -1.485 0.166 -6.471 1.00 98.06 87 SER A CA 1
ATOM 711 C C . SER A 1 87 ? -1.446 1.008 -5.193 1.00 98.06 87 SER A C 1
ATOM 713 O O . SER A 1 87 ? -2.290 0.833 -4.311 1.00 98.06 87 SER A O 1
ATOM 715 N N . GLY A 1 88 ? -0.544 1.987 -5.112 1.00 97.94 88 GLY A N 1
ATOM 716 C CA . GLY A 1 88 ? -0.561 3.001 -4.060 1.00 97.94 88 GLY A CA 1
ATOM 717 C C . GLY A 1 88 ? -1.811 3.883 -4.119 1.00 97.94 88 GLY A C 1
ATOM 718 O O . GLY A 1 88 ? -2.355 4.245 -3.073 1.00 97.94 88 GLY A O 1
ATOM 719 N N . ALA A 1 89 ? -2.294 4.214 -5.323 1.00 97.94 89 ALA A N 1
ATOM 720 C CA . ALA A 1 89 ? -3.504 5.019 -5.508 1.00 97.94 89 ALA A CA 1
ATOM 721 C C . ALA A 1 89 ? -4.729 4.269 -4.986 1.00 97.94 89 ALA A C 1
ATOM 723 O O . ALA A 1 89 ? -5.513 4.832 -4.219 1.00 97.94 89 ALA A O 1
ATOM 724 N N . LEU A 1 90 ? -4.827 2.978 -5.316 1.00 97.94 90 LEU A N 1
ATOM 725 C CA . LEU A 1 90 ? -5.856 2.082 -4.796 1.00 97.94 90 LEU A CA 1
ATOM 726 C C . LEU A 1 90 ? -5.847 2.044 -3.259 1.00 97.94 90 LEU A C 1
ATOM 728 O O . LEU A 1 90 ? -6.901 2.173 -2.635 1.00 97.94 90 LEU A O 1
ATOM 732 N N . LEU A 1 91 ? -4.662 1.931 -2.646 1.00 98.19 91 LEU A N 1
ATOM 733 C CA . LEU A 1 91 ? -4.505 1.931 -1.191 1.00 98.19 91 LEU A CA 1
ATOM 734 C C . LEU A 1 91 ? -5.014 3.230 -0.554 1.00 98.19 91 LEU A C 1
ATOM 736 O O . LEU A 1 91 ? -5.810 3.188 0.387 1.00 98.19 91 LEU A O 1
ATOM 740 N N . LEU A 1 92 ? -4.559 4.384 -1.052 1.00 97.69 92 LEU A N 1
ATOM 741 C CA . LEU A 1 92 ? -4.952 5.683 -0.507 1.00 97.69 92 LEU A CA 1
ATOM 742 C C . LEU A 1 92 ? -6.455 5.926 -0.688 1.00 97.69 92 LEU A C 1
ATOM 744 O O . LEU A 1 92 ? -7.130 6.342 0.254 1.00 97.69 92 LEU A O 1
ATOM 748 N N . GLN A 1 93 ? -6.994 5.620 -1.868 1.00 96.94 93 GLN A N 1
ATOM 749 C CA . GLN A 1 93 ? -8.419 5.747 -2.153 1.00 96.94 93 GLN A CA 1
ATOM 750 C C . GLN A 1 93 ? -9.256 4.874 -1.212 1.00 96.94 93 GLN A C 1
ATOM 752 O O . GLN A 1 93 ? -10.199 5.369 -0.593 1.00 96.94 93 GLN A O 1
ATOM 757 N N . GLY A 1 94 ? -8.890 3.602 -1.050 1.00 97.44 94 GLY A N 1
ATOM 758 C CA . GLY A 1 94 ? -9.571 2.695 -0.132 1.00 97.44 94 GLY A CA 1
ATOM 759 C C . GLY A 1 94 ? -9.506 3.163 1.320 1.00 97.44 94 GLY A C 1
ATOM 760 O O . GLY A 1 94 ? -10.499 3.091 2.042 1.00 97.44 94 GLY A O 1
ATOM 761 N N . ALA A 1 95 ? -8.379 3.736 1.743 1.00 97.06 95 ALA A N 1
ATOM 762 C CA . ALA A 1 95 ? -8.234 4.297 3.081 1.00 97.06 95 ALA A CA 1
ATOM 763 C C . ALA A 1 95 ? -9.161 5.496 3.333 1.00 97.06 95 ALA A C 1
ATOM 765 O O . ALA A 1 95 ? -9.795 5.581 4.390 1.00 97.06 95 ALA A O 1
ATOM 766 N N . LEU A 1 96 ? -9.278 6.402 2.359 1.00 96.94 96 LEU A N 1
ATOM 767 C CA . LEU A 1 96 ? -10.167 7.562 2.437 1.00 96.94 96 LEU A CA 1
ATOM 768 C C . LEU A 1 96 ? -11.644 7.149 2.420 1.00 96.94 96 LEU A C 1
ATOM 770 O O . LEU A 1 96 ? -12.434 7.648 3.220 1.00 96.94 96 LEU A O 1
ATOM 774 N N . LEU A 1 97 ? -12.007 6.197 1.563 1.00 97.00 97 LEU A N 1
ATOM 775 C CA . LEU A 1 97 ? -13.363 5.661 1.476 1.00 97.00 97 LEU A CA 1
ATOM 776 C C . LEU A 1 97 ? -13.771 4.929 2.757 1.00 97.00 97 LEU A C 1
ATOM 778 O O . LEU A 1 97 ? -14.831 5.216 3.311 1.00 97.00 97 LEU A O 1
ATOM 782 N N . ASN A 1 98 ? -12.905 4.065 3.290 1.00 96.56 98 ASN A N 1
ATOM 783 C CA . ASN A 1 98 ? -13.138 3.392 4.568 1.00 96.56 98 ASN A CA 1
ATOM 784 C C . ASN A 1 98 ? -13.324 4.395 5.716 1.00 96.56 98 ASN A C 1
ATOM 786 O O . ASN A 1 98 ? -14.163 4.190 6.592 1.00 96.56 98 ASN A O 1
ATOM 790 N N . ARG A 1 99 ? -12.577 5.509 5.711 1.00 94.88 99 ARG A N 1
ATOM 791 C CA . ARG A 1 99 ? -12.757 6.587 6.695 1.00 94.88 99 ARG A CA 1
ATOM 792 C C . ARG A 1 99 ? -14.141 7.228 6.587 1.00 94.88 99 ARG A C 1
ATOM 794 O O . ARG A 1 99 ? -14.726 7.535 7.619 1.00 94.88 99 ARG A O 1
ATOM 801 N N . ILE A 1 100 ? -14.669 7.441 5.385 1.00 96.06 100 ILE A N 1
ATOM 802 C CA . ILE A 1 100 ? -16.013 8.012 5.204 1.00 96.06 100 ILE A CA 1
ATOM 803 C C . ILE A 1 100 ? -17.084 6.996 5.621 1.00 96.06 100 ILE A C 1
ATOM 805 O O . ILE A 1 100 ? -17.988 7.334 6.378 1.00 96.06 100 ILE A O 1
ATOM 809 N N . ALA A 1 101 ? -16.950 5.743 5.186 1.00 95.69 101 ALA A N 1
ATOM 810 C CA . ALA A 1 101 ? -17.913 4.677 5.460 1.00 95.69 101 ALA A CA 1
ATOM 811 C C . ALA A 1 101 ? -17.851 4.120 6.895 1.00 95.69 101 ALA A C 1
ATOM 813 O O . ALA A 1 101 ? -18.744 3.378 7.299 1.00 95.69 101 ALA A O 1
ATOM 814 N N . GLN A 1 102 ? -16.796 4.441 7.655 1.00 94.75 102 GLN A N 1
ATOM 815 C CA . GLN 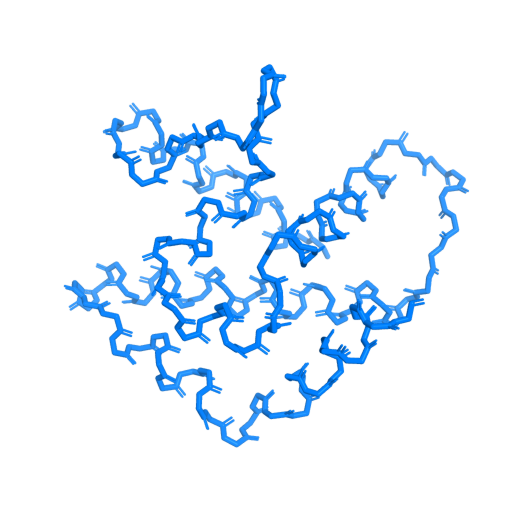A 1 102 ? -16.522 3.910 9.000 1.00 94.75 102 GLN A CA 1
ATOM 816 C C . GLN A 1 102 ? -16.449 2.370 9.055 1.00 94.75 102 GLN A C 1
ATOM 818 O O . GLN A 1 102 ? -16.677 1.753 10.093 1.00 94.75 102 GLN A O 1
ATOM 823 N N . ASN A 1 103 ? -16.107 1.731 7.937 1.00 95.38 103 ASN A N 1
ATOM 824 C CA . ASN A 1 103 ? -15.934 0.286 7.828 1.00 95.38 103 ASN A CA 1
ATOM 825 C C . ASN A 1 103 ? -14.923 -0.044 6.714 1.00 95.38 103 ASN A C 1
ATOM 827 O O . ASN A 1 103 ? -14.311 0.854 6.143 1.00 95.38 103 ASN A O 1
ATOM 831 N N . LYS A 1 104 ? -14.713 -1.336 6.437 1.00 96.69 104 LYS A N 1
ATOM 832 C CA . LYS A 1 104 ? -13.731 -1.816 5.450 1.00 96.69 104 LYS A CA 1
ATOM 833 C C . LYS A 1 104 ? -14.348 -2.341 4.152 1.00 96.69 104 LYS A C 1
ATOM 835 O O . LYS A 1 104 ? -13.613 -2.866 3.320 1.00 96.69 104 LYS A O 1
ATOM 840 N N . SER A 1 105 ? -15.667 -2.232 3.978 1.00 96.44 105 SER A N 1
ATOM 841 C CA . SER A 1 105 ? -16.356 -2.833 2.831 1.00 96.44 105 SER A CA 1
ATOM 842 C C . SER A 1 105 ? -15.895 -2.220 1.514 1.00 96.44 105 SER A C 1
ATOM 844 O O . SER A 1 105 ? -15.707 -2.938 0.544 1.00 96.44 105 SER A O 1
ATOM 846 N N . LEU A 1 106 ? -15.615 -0.915 1.487 1.00 96.94 106 LEU A N 1
ATOM 847 C CA . LEU A 1 106 ? -15.199 -0.237 0.260 1.00 96.94 106 LEU A CA 1
ATOM 848 C C . LEU A 1 106 ? -13.817 -0.686 -0.223 1.00 96.94 106 LEU A C 1
ATOM 850 O O . LEU A 1 106 ? -13.615 -0.809 -1.427 1.00 96.94 106 LEU A O 1
ATOM 854 N N . MET A 1 107 ? -12.884 -0.987 0.685 1.00 97.81 107 MET A N 1
ATOM 855 C CA . MET A 1 107 ? -11.608 -1.584 0.283 1.00 97.81 107 MET A CA 1
ATOM 856 C C . MET A 1 107 ? -11.783 -2.994 -0.291 1.00 97.81 107 MET A C 1
ATOM 858 O O . MET A 1 107 ? -11.114 -3.334 -1.261 1.00 97.81 107 MET A O 1
ATOM 862 N N . ILE A 1 108 ? -12.685 -3.796 0.286 1.00 97.88 108 ILE A N 1
ATOM 863 C CA . ILE A 1 108 ? -13.000 -5.141 -0.217 1.00 97.88 108 ILE A CA 1
ATOM 864 C C . ILE A 1 108 ? -13.535 -5.040 -1.650 1.00 97.88 108 ILE A C 1
ATOM 866 O O . ILE A 1 108 ? -12.945 -5.610 -2.561 1.00 97.88 108 ILE A O 1
ATOM 870 N N . GLU A 1 109 ? -14.558 -4.213 -1.872 1.00 97.12 109 GLU A N 1
ATOM 871 C CA . GLU A 1 109 ? -15.160 -4.008 -3.198 1.00 97.12 109 GLU A CA 1
ATOM 872 C C . GLU A 1 109 ? -14.151 -3.500 -4.242 1.00 97.12 109 GLU A C 1
ATOM 874 O O . GLU A 1 109 ? -14.159 -3.925 -5.399 1.00 97.12 109 GLU A O 1
ATOM 879 N N . LEU A 1 110 ? -13.242 -2.600 -3.848 1.00 96.25 110 LEU A N 1
ATOM 880 C CA . LEU A 1 110 ? -12.182 -2.110 -4.732 1.00 96.25 110 LEU A CA 1
ATOM 881 C C . LEU A 1 110 ? -11.183 -3.208 -5.121 1.00 96.25 110 LEU A C 1
ATOM 883 O O . LEU A 1 110 ? -10.766 -3.273 -6.282 1.00 96.25 110 LEU A O 1
ATOM 887 N N . CYS A 1 111 ? -10.793 -4.055 -4.169 1.00 97.38 111 CYS A N 1
ATOM 888 C CA . CYS A 1 111 ? -9.860 -5.158 -4.398 1.00 97.38 111 CYS A CA 1
ATOM 889 C C . CYS A 1 111 ? -10.486 -6.327 -5.173 1.00 97.38 111 CYS A C 1
ATOM 891 O O . CYS A 1 111 ? -9.776 -6.984 -5.937 1.00 97.38 111 CYS A O 1
ATOM 893 N N . ASP A 1 112 ? -11.790 -6.559 -5.023 1.00 96.25 112 ASP A N 1
ATOM 894 C CA . ASP A 1 112 ? -12.512 -7.632 -5.717 1.00 96.25 112 ASP A CA 1
ATOM 895 C C . ASP A 1 112 ? -13.002 -7.216 -7.114 1.00 96.25 112 ASP A C 1
ATOM 897 O O . ASP A 1 112 ? -13.286 -8.063 -7.964 1.00 96.25 112 ASP A O 1
ATOM 901 N N . SER A 1 113 ? -13.032 -5.913 -7.409 1.00 96.44 113 SER A N 1
ATOM 902 C CA . SER A 1 113 ? -13.481 -5.388 -8.697 1.00 96.44 113 SER A CA 1
ATOM 903 C C . SER A 1 113 ? -12.729 -5.985 -9.891 1.00 96.44 113 SER A C 1
ATOM 905 O O . SER A 1 113 ? -11.503 -5.939 -9.980 1.00 96.44 113 SER A O 1
ATOM 907 N N . HIS A 1 114 ? -13.467 -6.417 -10.919 1.00 94.88 114 HIS A N 1
ATOM 908 C CA . HIS A 1 114 ? -12.884 -6.829 -12.204 1.00 94.88 114 HIS A CA 1
ATOM 909 C C . HIS A 1 114 ? -11.983 -5.759 -12.841 1.00 94.88 114 HIS A C 1
ATOM 911 O O . HIS A 1 114 ? -11.062 -6.091 -13.584 1.00 94.88 114 HIS A O 1
ATOM 917 N N . ARG A 1 115 ? -12.221 -4.475 -12.538 1.00 94.50 115 ARG A N 1
ATOM 918 C CA . ARG A 1 115 ? -11.444 -3.354 -13.088 1.00 94.50 115 ARG A CA 1
ATOM 919 C C . ARG A 1 115 ? -10.015 -3.299 -12.551 1.00 94.50 115 ARG A C 1
ATOM 921 O O . ARG A 1 115 ? -9.148 -2.756 -13.227 1.00 94.50 115 ARG A O 1
ATOM 928 N N . THR A 1 116 ? -9.761 -3.860 -11.371 1.00 96.62 116 THR A N 1
ATOM 929 C CA . THR A 1 116 ? -8.448 -3.830 -10.713 1.00 96.62 116 THR A CA 1
ATOM 930 C C . THR A 1 116 ? -7.689 -5.153 -10.878 1.00 96.62 116 THR A C 1
ATOM 932 O O . THR A 1 116 ? -6.483 -5.198 -10.666 1.00 96.62 116 THR A O 1
ATOM 935 N N . GLN A 1 117 ? -8.320 -6.215 -11.394 1.00 95.56 117 GLN A N 1
ATOM 936 C CA . GLN A 1 117 ? -7.690 -7.541 -11.525 1.00 95.56 117 GLN A CA 1
ATOM 937 C C . GLN A 1 117 ? -6.412 -7.557 -12.373 1.00 95.56 117 GLN A C 1
ATOM 939 O O . GLN A 1 117 ? -5.462 -8.267 -12.046 1.00 95.56 117 GLN A O 1
ATOM 944 N N . ARG A 1 118 ? -6.338 -6.753 -13.442 1.00 97.44 118 ARG A N 1
ATOM 945 C CA . ARG A 1 118 ? -5.100 -6.651 -14.233 1.00 97.44 118 ARG A CA 1
ATOM 946 C C . ARG A 1 118 ? -3.961 -6.052 -13.406 1.00 97.44 118 ARG A C 1
ATOM 948 O O . ARG A 1 118 ? -2.857 -6.582 -13.429 1.00 97.44 118 ARG A O 1
ATOM 955 N N . LEU A 1 119 ? -4.244 -4.991 -12.651 1.00 98.12 119 LEU A N 1
ATOM 956 C CA . LEU A 1 119 ? -3.269 -4.363 -11.761 1.00 98.12 119 LEU A CA 1
ATOM 957 C C . LEU A 1 119 ? -2.857 -5.315 -10.630 1.00 98.12 119 LEU A C 1
ATOM 959 O O . LEU A 1 119 ? -1.679 -5.359 -10.290 1.00 98.12 119 LEU A O 1
ATOM 963 N N . LYS A 1 120 ? -3.793 -6.109 -10.093 1.00 98.31 120 LYS A N 1
ATOM 964 C CA . LYS A 1 120 ? -3.504 -7.171 -9.118 1.00 98.31 120 LYS A CA 1
ATOM 965 C C . LYS A 1 120 ? -2.445 -8.131 -9.653 1.00 98.31 120 LYS A C 1
ATOM 967 O O . LYS A 1 120 ? -1.409 -8.310 -9.021 1.00 98.31 120 LYS A O 1
ATOM 972 N N . ALA A 1 121 ? -2.684 -8.695 -10.838 1.00 98.00 121 ALA A N 1
ATOM 973 C CA . ALA A 1 121 ? -1.749 -9.617 -11.475 1.00 98.00 121 ALA A CA 1
ATOM 974 C C . ALA A 1 121 ? -0.385 -8.955 -11.726 1.00 98.00 121 ALA A C 1
ATOM 976 O O . ALA A 1 121 ? 0.644 -9.547 -11.420 1.00 98.00 121 ALA A O 1
ATOM 977 N N . SER A 1 122 ? -0.371 -7.710 -12.212 1.00 98.25 122 SER A N 1
ATOM 978 C CA . SER A 1 122 ? 0.867 -6.960 -12.446 1.00 98.25 122 SER A CA 1
ATOM 979 C C . SER A 1 122 ? 1.657 -6.678 -11.167 1.00 98.25 122 SER A C 1
ATOM 981 O O . SER A 1 122 ? 2.874 -6.821 -11.176 1.00 98.25 122 SER A O 1
ATOM 983 N N . VAL A 1 123 ? 0.997 -6.312 -10.062 1.00 98.19 123 VAL A N 1
ATOM 984 C CA . VAL A 1 123 ? 1.660 -6.151 -8.758 1.00 98.19 123 VAL A CA 1
ATOM 985 C C . VAL A 1 123 ? 2.231 -7.477 -8.277 1.00 98.19 123 VAL A C 1
ATOM 987 O O . VAL A 1 123 ? 3.378 -7.522 -7.853 1.00 98.19 123 VAL A O 1
ATOM 990 N N . GLN A 1 124 ? 1.453 -8.554 -8.331 1.00 98.06 124 GLN A N 1
ATOM 991 C CA . GLN A 1 124 ? 1.905 -9.841 -7.809 1.00 98.06 124 GLN A CA 1
ATOM 992 C C . GLN A 1 124 ? 3.079 -10.392 -8.624 1.00 98.06 124 GLN A C 1
ATOM 994 O O . GLN A 1 124 ? 4.031 -10.903 -8.044 1.00 98.06 124 GLN A O 1
ATOM 999 N N . ASP A 1 125 ? 3.054 -10.231 -9.947 1.00 97.75 125 ASP A N 1
ATOM 1000 C CA . ASP A 1 125 ? 4.191 -10.551 -10.811 1.00 97.75 125 ASP A CA 1
ATOM 1001 C C . ASP A 1 125 ? 5.418 -9.697 -10.453 1.00 97.75 125 ASP A C 1
ATOM 1003 O O . ASP A 1 125 ? 6.498 -10.232 -10.218 1.00 97.75 125 ASP A O 1
ATOM 1007 N N . LEU A 1 126 ? 5.236 -8.382 -10.288 1.00 97.00 126 LEU A N 1
ATOM 1008 C CA . LEU A 1 126 ? 6.300 -7.451 -9.905 1.00 97.00 126 LEU A CA 1
ATOM 1009 C C . LEU A 1 126 ? 7.002 -7.819 -8.586 1.00 97.00 126 LEU A C 1
ATOM 1011 O O . LEU A 1 126 ? 8.195 -7.564 -8.444 1.00 97.00 126 LEU A O 1
ATOM 1015 N N . LEU A 1 127 ? 6.279 -8.369 -7.608 1.00 96.38 127 LEU A N 1
ATOM 1016 C CA . LEU A 1 127 ? 6.843 -8.750 -6.304 1.00 96.38 127 LEU A CA 1
ATOM 1017 C C . LEU A 1 127 ? 7.513 -10.132 -6.293 1.00 96.38 127 LEU A C 1
ATOM 1019 O O . LEU A 1 127 ? 8.164 -10.479 -5.304 1.00 96.38 127 LEU A O 1
ATOM 1023 N N . ASN A 1 128 ? 7.326 -10.918 -7.355 1.00 92.88 128 ASN A N 1
ATOM 1024 C CA . ASN A 1 128 ? 7.900 -12.256 -7.508 1.00 92.88 128 ASN A CA 1
ATOM 1025 C C . ASN A 1 128 ? 9.118 -12.295 -8.446 1.00 92.88 128 ASN A C 1
ATOM 1027 O O . ASN A 1 128 ? 9.731 -13.354 -8.580 1.00 92.88 128 ASN A O 1
ATOM 1031 N N . ARG A 1 129 ? 9.450 -11.169 -9.084 1.00 86.56 129 ARG A N 1
ATOM 1032 C CA . ARG A 1 129 ? 10.691 -10.958 -9.841 1.00 86.56 129 ARG A CA 1
ATOM 1033 C C . ARG A 1 129 ? 11.842 -10.630 -8.893 1.00 86.56 129 ARG A C 1
ATOM 1035 O O . ARG A 1 129 ? 12.951 -11.142 -9.148 1.00 86.56 129 ARG A O 1
#